Protein AF-A0AB73Q6M0-F1 (afdb_monomer)

Solvent-accessible surface area (backbone atoms only — not comparable to full-atom values): 5117 Å² total; per-residue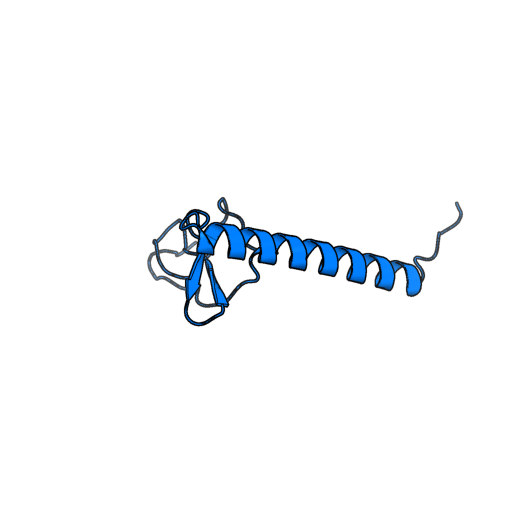 (Å²): 132,84,81,76,75,83,47,76,63,56,57,50,53,52,51,52,53,50,51,57,51,39,56,50,46,40,52,49,51,52,54,31,38,76,70,74,54,52,56,79,56,44,49,78,56,99,88,42,37,31,39,34,7,77,83,72,72,42,64,24,75,60,73,47,59,68,67,75,66,54,86,90,51,69,42,69,49,77,44,90,82,58,68,135

Foldseek 3Di:
DDPPDCDPVNVVVVVVVVVVVLVVLQVVQVVCVVVVNHPVQWDDDPHFIWGAFPQPRDTAPDTDRSVPDDPVDGRDNDDPSPDD

Organism: NCBI:txid360921

Nearest PDB structures (foldseek):
  3cpe-assembly1_A  TM=6.279E-01  e=1.957E+00  Tequatrovirus T4
  8jpv-assembly1_A  TM=4.143E-01  e=2.915E+00  Candidatus Methylacidiphilum fumarolicum
  4zaj-assembly1_A  TM=4.214E-01  e=8.437E+00  Homo sapiens

Radius of gyration: 17.23 Å; Cα contacts (8 Å, |Δi|>4): 89; chains: 1; bounding box: 39×40×44 Å

Mean predicted aligned error: 9.02 Å

pLDDT: mean 78.0, std 11.66, range [40.88, 90.06]

Structure (mmCIF, N/CA/C/O backbone):
data_AF-A0AB73Q6M0-F1
#
_entry.id   AF-A0AB73Q6M0-F1
#
loop_
_atom_site.group_PDB
_atom_site.id
_atom_site.type_symbol
_atom_site.label_atom_id
_atom_site.label_alt_id
_atom_site.label_comp_id
_atom_site.label_asym_id
_atom_site.label_entity_id
_atom_site.label_seq_id
_atom_site.pdbx_PDB_ins_code
_atom_site.Cartn_x
_atom_site.Cartn_y
_atom_site.Cartn_z
_atom_site.occupancy
_atom_site.B_iso_or_equiv
_atom_site.auth_seq_id
_atom_site.auth_comp_id
_atom_site.auth_asym_id
_atom_site.auth_atom_id
_atom_site.pdbx_PDB_model_num
ATOM 1 N N . MET A 1 1 ? 23.861 -29.346 -20.051 1.00 40.88 1 MET A N 1
ATOM 2 C CA . MET A 1 1 ? 22.804 -28.346 -19.774 1.00 40.88 1 MET A CA 1
ATOM 3 C C . MET A 1 1 ? 23.433 -26.959 -19.848 1.00 40.88 1 MET A C 1
ATOM 5 O O . MET A 1 1 ? 24.444 -26.742 -19.195 1.00 40.88 1 MET A O 1
ATOM 9 N N . LYS A 1 2 ? 22.937 -26.057 -20.709 1.00 45.50 2 LYS A N 1
ATOM 10 C CA . LYS A 1 2 ? 23.462 -24.682 -20.805 1.00 45.50 2 LYS A CA 1
ATOM 11 C C . LYS A 1 2 ? 22.930 -23.882 -19.615 1.00 45.50 2 LYS A C 1
ATOM 13 O O . LYS A 1 2 ? 21.740 -23.585 -19.579 1.00 45.50 2 LYS A O 1
ATOM 18 N N . ASN A 1 3 ? 23.802 -23.534 -18.671 1.00 53.56 3 ASN A N 1
ATOM 19 C CA . ASN A 1 3 ? 23.500 -22.557 -17.628 1.00 53.56 3 ASN A CA 1
ATOM 20 C C . ASN A 1 3 ? 23.217 -21.215 -18.316 1.00 53.56 3 ASN A C 1
ATOM 22 O O . ASN A 1 3 ? 24.147 -20.529 -18.742 1.00 53.56 3 ASN A O 1
ATOM 26 N N . ARG A 1 4 ? 21.936 -20.866 -18.494 1.00 58.12 4 ARG A N 1
ATOM 27 C CA . ARG A 1 4 ? 21.537 -19.521 -18.923 1.00 58.12 4 ARG A CA 1
ATOM 28 C C . ARG A 1 4 ? 21.947 -18.574 -17.800 1.00 58.12 4 ARG A C 1
ATOM 30 O O . ARG A 1 4 ? 21.310 -18.549 -16.752 1.00 58.12 4 ARG A O 1
ATOM 37 N N . ARG A 1 5 ? 23.064 -17.868 -17.992 1.00 57.81 5 ARG A N 1
ATOM 38 C CA . ARG A 1 5 ? 23.471 -16.763 -17.123 1.00 57.81 5 ARG A CA 1
ATOM 39 C C . ARG A 1 5 ? 22.336 -15.746 -17.156 1.00 57.81 5 ARG A C 1
ATOM 41 O O . ARG A 1 5 ? 21.989 -15.254 -18.220 1.00 57.81 5 ARG A O 1
ATOM 48 N N . PHE A 1 6 ? 21.709 -15.527 -16.010 1.00 58.97 6 PHE A N 1
ATOM 49 C CA . PHE A 1 6 ? 20.700 -14.494 -15.844 1.00 58.97 6 PHE A CA 1
ATOM 50 C C . PHE A 1 6 ? 21.427 -13.150 -15.923 1.00 58.97 6 PHE A C 1
ATOM 52 O O . PHE A 1 6 ? 22.127 -12.775 -14.981 1.00 58.97 6 PHE A O 1
ATOM 59 N N . ASP A 1 7 ? 21.369 -12.486 -17.076 1.00 65.31 7 ASP A N 1
ATOM 60 C CA . ASP A 1 7 ? 22.145 -11.269 -17.303 1.00 65.31 7 ASP A CA 1
ATOM 61 C C . ASP A 1 7 ? 21.588 -10.094 -16.481 1.00 65.31 7 ASP A C 1
ATOM 63 O O . ASP A 1 7 ? 20.396 -10.014 -16.164 1.00 65.31 7 ASP A O 1
ATOM 67 N N . ALA A 1 8 ? 22.458 -9.134 -16.150 1.00 63.09 8 ALA A N 1
ATOM 68 C CA . ALA A 1 8 ? 22.100 -7.903 -15.430 1.00 63.09 8 ALA A CA 1
ATOM 69 C C . ALA A 1 8 ? 20.951 -7.119 -16.112 1.00 63.09 8 ALA A C 1
ATOM 71 O O . ALA A 1 8 ? 20.188 -6.385 -15.475 1.00 63.09 8 ALA A O 1
ATOM 72 N N . THR A 1 9 ? 20.807 -7.292 -17.426 1.00 63.88 9 THR A N 1
ATOM 73 C CA . THR A 1 9 ? 19.731 -6.709 -18.229 1.00 63.88 9 THR A CA 1
ATOM 74 C C . THR A 1 9 ? 18.378 -7.367 -17.947 1.00 63.88 9 THR A C 1
ATOM 76 O O . THR A 1 9 ? 17.388 -6.648 -17.803 1.00 63.88 9 THR A O 1
ATOM 79 N N . ASP A 1 10 ? 18.327 -8.691 -17.770 1.00 72.44 10 ASP A N 1
ATOM 80 C CA . ASP A 1 10 ? 17.093 -9.418 -17.435 1.00 72.44 10 ASP A CA 1
ATOM 81 C C . ASP A 1 10 ? 16.596 -9.026 -16.043 1.00 72.44 10 ASP A C 1
ATOM 83 O O . ASP A 1 10 ? 15.414 -8.733 -15.847 1.00 72.44 10 ASP A O 1
ATOM 87 N N . THR A 1 11 ? 17.515 -8.901 -15.081 1.00 77.94 11 THR A N 1
ATOM 88 C CA . THR A 1 11 ? 17.195 -8.403 -13.733 1.00 77.94 11 THR A CA 1
ATOM 89 C C . THR A 1 11 ? 16.613 -6.989 -13.779 1.00 77.94 11 THR A C 1
ATOM 91 O O . THR A 1 11 ? 15.642 -6.704 -13.073 1.00 77.94 11 THR A O 1
ATOM 94 N N . ARG A 1 12 ? 17.155 -6.093 -14.616 1.00 76.38 12 ARG A N 1
ATOM 95 C CA . ARG A 1 12 ? 16.632 -4.725 -14.774 1.00 76.38 12 ARG A CA 1
ATOM 96 C C . ARG A 1 12 ? 15.236 -4.712 -15.397 1.00 76.38 12 ARG A C 1
ATOM 98 O O . ARG A 1 12 ? 14.362 -4.003 -14.899 1.00 76.38 12 ARG A O 1
ATOM 105 N N . CYS A 1 13 ? 15.014 -5.500 -16.447 1.00 81.06 13 CYS A N 1
ATOM 106 C CA . CYS A 1 13 ? 13.706 -5.616 -17.096 1.00 81.06 13 CYS A CA 1
ATOM 107 C C . CYS A 1 13 ? 12.643 -6.154 -16.128 1.00 81.06 13 CYS A C 1
ATOM 109 O O . CYS A 1 13 ? 11.539 -5.613 -16.059 1.00 81.06 13 CYS A O 1
ATOM 111 N N . ILE A 1 14 ? 12.993 -7.154 -15.315 1.00 84.69 14 ILE A N 1
ATOM 112 C CA . ILE A 1 14 ? 12.096 -7.717 -14.297 1.00 84.69 14 ILE A CA 1
ATOM 113 C C . ILE A 1 14 ? 11.774 -6.691 -13.207 1.00 84.69 14 ILE A C 1
ATOM 115 O O . ILE A 1 14 ? 10.608 -6.540 -12.838 1.00 84.69 14 ILE A O 1
ATOM 119 N N . ARG A 1 15 ? 12.767 -5.928 -12.732 1.00 83.31 15 ARG A N 1
ATOM 120 C CA . ARG A 1 15 ? 12.537 -4.832 -11.772 1.00 83.31 15 ARG A CA 1
ATOM 121 C C . ARG A 1 15 ? 11.600 -3.766 -12.342 1.00 83.31 15 ARG A C 1
ATOM 123 O O . ARG A 1 15 ? 10.660 -3.365 -11.662 1.00 83.31 15 ARG A O 1
ATOM 130 N N . ALA A 1 16 ? 11.807 -3.353 -13.593 1.00 84.81 16 ALA A N 1
ATOM 131 C CA . ALA A 1 16 ? 10.948 -2.375 -14.259 1.00 84.81 16 ALA A CA 1
ATOM 132 C C . ALA A 1 16 ? 9.508 -2.892 -14.434 1.00 84.81 16 ALA A C 1
ATOM 134 O O . ALA A 1 16 ? 8.548 -2.155 -14.202 1.00 84.81 16 ALA A O 1
ATOM 135 N N . ALA A 1 17 ? 9.343 -4.171 -14.786 1.00 86.81 17 ALA A N 1
ATOM 136 C CA . ALA A 1 17 ? 8.031 -4.804 -14.883 1.00 86.81 17 ALA A CA 1
ATOM 137 C C . ALA A 1 17 ? 7.316 -4.860 -13.522 1.00 86.81 17 ALA A C 1
ATOM 139 O O . ALA A 1 17 ? 6.128 -4.533 -13.448 1.00 86.81 17 ALA A O 1
ATOM 140 N N . LYS A 1 18 ? 8.036 -5.203 -12.441 1.00 86.69 18 LYS A N 1
ATOM 141 C CA . LYS A 1 18 ? 7.494 -5.198 -11.071 1.00 86.69 18 LYS A CA 1
ATOM 142 C C . LYS A 1 18 ? 7.053 -3.792 -10.654 1.00 86.69 18 LYS A C 1
ATOM 144 O O . LYS A 1 18 ? 5.913 -3.624 -10.236 1.00 86.69 18 LYS A O 1
ATOM 149 N N . ALA A 1 19 ? 7.891 -2.778 -10.871 1.00 85.25 19 ALA A N 1
ATOM 150 C CA . ALA A 1 19 ? 7.547 -1.385 -10.575 1.00 85.25 19 ALA A CA 1
ATOM 151 C C . ALA A 1 19 ? 6.296 -0.922 -11.345 1.00 85.25 19 ALA A C 1
ATOM 153 O O . ALA A 1 19 ? 5.379 -0.345 -10.768 1.00 85.25 19 ALA A O 1
ATOM 154 N N . LYS A 1 20 ? 6.198 -1.246 -12.643 1.00 90.06 20 LYS A N 1
ATOM 155 C CA . LYS A 1 20 ? 5.015 -0.920 -13.457 1.00 90.06 20 LYS A CA 1
ATOM 156 C C . LYS A 1 20 ? 3.740 -1.577 -12.918 1.00 90.06 20 LYS A C 1
ATOM 158 O O . LYS A 1 20 ? 2.677 -0.955 -12.958 1.00 90.06 20 LYS A O 1
ATOM 163 N N . ARG A 1 21 ? 3.832 -2.821 -12.435 1.00 87.62 21 ARG A N 1
ATOM 164 C CA . ARG A 1 21 ? 2.709 -3.535 -11.812 1.00 87.62 21 ARG A CA 1
ATOM 165 C C . ARG A 1 21 ? 2.290 -2.864 -10.503 1.00 87.62 21 ARG A C 1
ATOM 167 O O . ARG A 1 21 ? 1.108 -2.562 -10.364 1.00 87.62 21 ARG A O 1
ATOM 174 N N . ASN A 1 22 ? 3.236 -2.579 -9.609 1.00 87.81 22 ASN A N 1
ATOM 175 C CA . ASN A 1 22 ? 2.963 -1.940 -8.318 1.00 87.81 22 ASN A CA 1
ATOM 176 C C . ASN A 1 22 ? 2.306 -0.563 -8.501 1.00 87.81 22 ASN A C 1
ATOM 178 O O . ASN A 1 22 ? 1.240 -0.318 -7.944 1.00 87.81 22 ASN A O 1
ATOM 182 N N . ASN A 1 23 ? 2.834 0.268 -9.407 1.00 87.88 23 ASN A N 1
ATOM 183 C CA . ASN A 1 23 ? 2.260 1.585 -9.715 1.00 87.88 23 ASN A CA 1
ATOM 184 C C . ASN A 1 23 ? 0.815 1.502 -10.238 1.00 87.88 23 ASN A C 1
ATOM 186 O O . ASN A 1 23 ? 0.015 2.418 -10.042 1.00 87.88 23 ASN A O 1
ATOM 190 N N . ARG A 1 24 ? 0.468 0.426 -10.957 1.00 88.69 24 ARG A N 1
ATOM 191 C CA . ARG A 1 24 ? -0.902 0.212 -11.438 1.00 88.69 24 ARG A CA 1
ATOM 192 C C . ARG A 1 24 ? -1.840 -0.158 -10.290 1.00 88.69 24 ARG A C 1
ATOM 194 O O . ARG A 1 24 ? -2.950 0.361 -10.257 1.00 88.69 24 ARG A O 1
ATOM 201 N N . ILE A 1 25 ? -1.392 -1.024 -9.382 1.00 87.69 25 ILE A N 1
ATOM 202 C CA . ILE A 1 25 ? -2.150 -1.419 -8.187 1.00 87.69 25 ILE A CA 1
ATOM 203 C C . ILE A 1 25 ? -2.424 -0.187 -7.319 1.00 87.69 25 ILE A C 1
ATOM 205 O O . ILE A 1 25 ? -3.576 0.105 -7.018 1.00 87.69 25 ILE A O 1
ATOM 209 N N . GLU A 1 26 ? -1.391 0.603 -7.027 1.00 88.06 26 GLU A N 1
ATOM 210 C CA . GLU A 1 26 ? -1.514 1.827 -6.230 1.00 88.06 26 GLU A CA 1
ATOM 211 C C . GLU A 1 26 ? -2.505 2.825 -6.846 1.00 88.06 26 GLU A C 1
ATOM 213 O O . GLU A 1 26 ? -3.344 3.394 -6.147 1.00 88.06 26 GLU A O 1
ATOM 218 N N . ARG A 1 27 ? -2.456 3.021 -8.171 1.00 88.06 27 ARG A N 1
ATOM 219 C CA . ARG A 1 27 ? -3.408 3.896 -8.869 1.00 88.06 27 ARG A CA 1
ATOM 220 C C . ARG A 1 27 ? -4.842 3.385 -8.766 1.00 88.06 27 ARG A C 1
ATOM 222 O O . ARG A 1 27 ? -5.744 4.194 -8.577 1.00 88.06 27 ARG A O 1
ATOM 229 N N . ASN A 1 28 ? -5.051 2.080 -8.919 1.00 89.31 28 ASN A N 1
ATOM 230 C CA . ASN A 1 28 ? -6.382 1.492 -8.809 1.00 89.31 28 ASN A CA 1
ATOM 231 C C . ASN A 1 28 ? -6.951 1.715 -7.408 1.00 89.31 28 ASN A C 1
ATOM 233 O O . ASN A 1 28 ? -8.029 2.288 -7.301 1.00 89.31 28 ASN A O 1
ATOM 237 N N . TYR A 1 29 ? -6.187 1.402 -6.360 1.00 86.88 29 TYR A N 1
ATOM 238 C CA . TYR A 1 29 ? -6.635 1.633 -4.989 1.00 86.88 29 TYR A CA 1
ATOM 239 C C . TYR A 1 29 ? -6.884 3.110 -4.690 1.00 86.88 29 TYR A C 1
ATOM 241 O O . TYR A 1 29 ? -7.875 3.441 -4.053 1.00 86.88 29 TYR A O 1
ATOM 249 N N . ARG A 1 30 ? -6.064 4.033 -5.210 1.00 86.00 30 ARG A N 1
ATOM 250 C CA . ARG A 1 30 ? -6.346 5.476 -5.084 1.00 86.00 30 ARG A CA 1
ATOM 251 C C . ARG A 1 30 ? -7.654 5.881 -5.761 1.00 86.00 30 ARG A C 1
ATOM 253 O O . ARG A 1 30 ? -8.370 6.724 -5.232 1.00 86.00 30 ARG A O 1
ATOM 260 N N . ASN A 1 31 ? -7.953 5.313 -6.927 1.00 88.25 31 ASN A N 1
ATOM 261 C CA . ASN A 1 31 ? -9.195 5.595 -7.644 1.00 88.25 31 ASN A CA 1
ATOM 262 C C . ASN A 1 31 ? -10.414 5.011 -6.920 1.00 88.25 31 ASN A C 1
ATOM 264 O O . ASN A 1 31 ? -11.456 5.658 -6.884 1.00 88.25 31 ASN A O 1
ATOM 268 N N . GLU A 1 32 ? -10.287 3.811 -6.354 1.00 87.81 32 GLU A N 1
ATOM 269 C CA . GLU A 1 32 ? -11.332 3.169 -5.551 1.00 87.81 32 GLU A CA 1
ATOM 270 C C . GLU A 1 32 ? -11.572 3.935 -4.243 1.00 87.81 32 GLU A C 1
ATOM 272 O O . GLU A 1 32 ? -12.715 4.268 -3.930 1.00 87.81 32 GLU A O 1
ATOM 277 N N . ALA A 1 33 ? -10.502 4.346 -3.559 1.00 84.81 33 ALA A N 1
ATOM 278 C CA . ALA A 1 33 ? -10.553 5.211 -2.384 1.00 84.81 33 ALA A CA 1
ATOM 279 C C . ALA A 1 33 ? -11.246 6.549 -2.666 1.00 84.81 33 ALA A C 1
ATOM 281 O O . ALA A 1 33 ? -12.129 6.971 -1.924 1.00 84.81 33 ALA A O 1
ATOM 282 N N . ALA A 1 34 ? -10.924 7.190 -3.795 1.00 85.06 34 ALA A N 1
ATOM 283 C CA . ALA A 1 34 ? -11.584 8.425 -4.223 1.00 85.06 34 ALA A CA 1
ATOM 284 C C . ALA A 1 34 ? -13.093 8.251 -4.488 1.00 85.06 34 ALA A C 1
ATOM 286 O O . ALA A 1 34 ? -13.833 9.232 -4.490 1.00 85.06 34 ALA A O 1
ATOM 287 N N . GLN A 1 35 ? -13.554 7.017 -4.709 1.00 86.38 35 GLN A N 1
ATOM 288 C CA . GLN A 1 35 ? -14.967 6.658 -4.862 1.00 86.38 35 GLN A CA 1
ATOM 289 C C . GLN A 1 35 ? -15.600 6.153 -3.553 1.00 86.38 35 GLN A C 1
ATOM 291 O O . GLN A 1 35 ? -16.746 5.703 -3.573 1.00 86.38 35 GLN A O 1
ATOM 296 N N . GLY A 1 36 ? -14.871 6.197 -2.432 1.00 82.88 36 GLY A N 1
ATOM 297 C CA . GLY A 1 36 ? -15.324 5.687 -1.136 1.00 82.88 36 GLY A CA 1
ATOM 298 C C . GLY A 1 36 ? -15.382 4.159 -1.058 1.00 82.88 36 GLY A C 1
ATOM 299 O O . GLY A 1 36 ? -16.124 3.621 -0.242 1.00 82.88 36 GLY A O 1
ATOM 300 N N . ARG A 1 37 ? -14.649 3.454 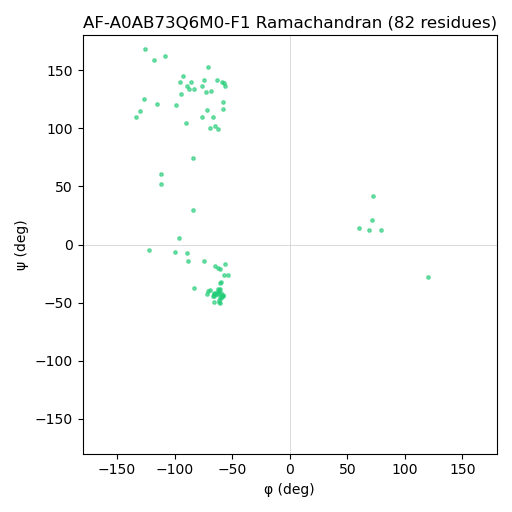-1.927 1.00 84.12 37 ARG A N 1
ATOM 301 C CA . ARG A 1 37 ? -14.554 1.986 -1.958 1.00 84.12 37 ARG A CA 1
ATOM 302 C C . ARG A 1 37 ? -13.155 1.539 -1.552 1.00 84.12 37 ARG A C 1
ATOM 304 O O . ARG A 1 37 ? -12.490 0.836 -2.304 1.00 84.12 37 ARG A O 1
ATOM 311 N N . GLU A 1 38 ? -12.680 2.015 -0.409 1.00 79.75 38 GLU A N 1
ATOM 312 C CA . GLU A 1 38 ? -11.398 1.552 0.122 1.00 79.75 38 GLU A CA 1
ATOM 313 C C . GLU A 1 38 ? -11.474 0.049 0.444 1.00 79.75 38 GLU A C 1
ATOM 315 O O . GLU A 1 38 ? -12.531 -0.428 0.873 1.00 79.75 38 GLU A O 1
ATOM 320 N N . PRO A 1 39 ? -10.398 -0.719 0.193 1.00 77.50 39 PRO A N 1
ATOM 321 C CA . PRO A 1 39 ? -10.331 -2.107 0.627 1.00 77.50 39 PRO A CA 1
ATOM 322 C C . PRO A 1 39 ? -10.487 -2.190 2.145 1.00 77.50 39 PRO A C 1
ATOM 324 O O . PRO A 1 39 ? -9.918 -1.383 2.877 1.00 77.50 39 PRO A O 1
ATOM 327 N N . ASP A 1 40 ? -11.237 -3.185 2.615 1.00 82.06 40 ASP A N 1
ATOM 328 C CA . ASP A 1 40 ? -11.411 -3.428 4.048 1.00 82.06 40 ASP A CA 1
ATOM 329 C C . ASP A 1 40 ? -10.044 -3.665 4.711 1.00 82.06 40 ASP A C 1
ATOM 331 O O . ASP A 1 40 ? -9.291 -4.542 4.283 1.00 82.06 40 ASP A O 1
ATOM 335 N N . GLY A 1 41 ? -9.712 -2.859 5.721 1.00 84.56 41 GLY A N 1
ATOM 336 C CA . GLY A 1 41 ? -8.424 -2.892 6.415 1.00 84.56 41 GLY A CA 1
ATOM 337 C C . GLY A 1 41 ? -7.248 -2.208 5.703 1.00 84.56 41 GLY A C 1
ATOM 338 O O . GLY A 1 41 ? -6.108 -2.407 6.121 1.00 84.56 41 GLY A O 1
ATOM 339 N N . LEU A 1 42 ? -7.476 -1.410 4.653 1.00 89.12 42 LEU A N 1
ATOM 340 C CA . LEU A 1 42 ? -6.450 -0.545 4.057 1.00 89.12 42 LEU A CA 1
ATOM 341 C C . LEU A 1 42 ? -7.000 0.862 3.805 1.00 89.12 42 LEU A C 1
ATOM 343 O O . LEU A 1 42 ? -7.761 1.082 2.863 1.00 89.12 42 LEU A O 1
ATOM 347 N N . HIS A 1 43 ? -6.527 1.839 4.573 1.00 86.88 43 HIS A N 1
ATOM 348 C CA . HIS A 1 43 ? -6.955 3.236 4.459 1.00 86.88 43 HIS A CA 1
ATOM 349 C C . HIS A 1 43 ? -5.780 4.187 4.264 1.00 86.88 43 HIS A C 1
ATOM 351 O O . HIS A 1 43 ? -4.598 3.845 4.405 1.00 86.88 43 HIS A O 1
ATOM 357 N N . ARG A 1 44 ? -6.109 5.429 3.907 1.00 85.81 44 ARG A N 1
ATOM 358 C CA . ARG A 1 44 ? -5.121 6.495 3.750 1.00 85.81 44 ARG A CA 1
ATOM 359 C C . ARG A 1 44 ? -5.039 7.392 4.972 1.00 85.81 44 ARG A C 1
ATOM 361 O O . ARG A 1 44 ? -5.973 8.127 5.277 1.00 85.81 44 ARG A O 1
ATOM 368 N N . ASN A 1 45 ? -3.853 7.452 5.569 1.00 83.19 45 ASN A N 1
ATOM 369 C CA . ASN A 1 45 ? -3.530 8.411 6.618 1.00 83.19 45 ASN A CA 1
ATOM 370 C C . ASN A 1 45 ? -2.434 9.368 6.125 1.00 83.19 45 ASN A C 1
ATOM 372 O O . ASN A 1 45 ? -1.365 8.942 5.696 1.00 83.19 45 ASN A O 1
ATOM 376 N N . GLY A 1 46 ? -2.706 10.674 6.101 1.00 81.69 46 GLY A N 1
ATOM 377 C CA . GLY A 1 46 ? -1.683 11.703 5.862 1.00 81.69 46 GLY A CA 1
ATOM 378 C C . GLY A 1 46 ? -0.919 11.661 4.527 1.00 81.69 46 GLY A C 1
ATOM 379 O O . GLY A 1 46 ? 0.109 12.318 4.413 1.00 81.69 46 GLY A O 1
ATOM 380 N N . GLY A 1 47 ? -1.366 10.912 3.512 1.00 82.12 47 GLY A N 1
ATOM 381 C CA . GLY A 1 47 ? -0.585 10.752 2.270 1.00 82.12 47 GLY A CA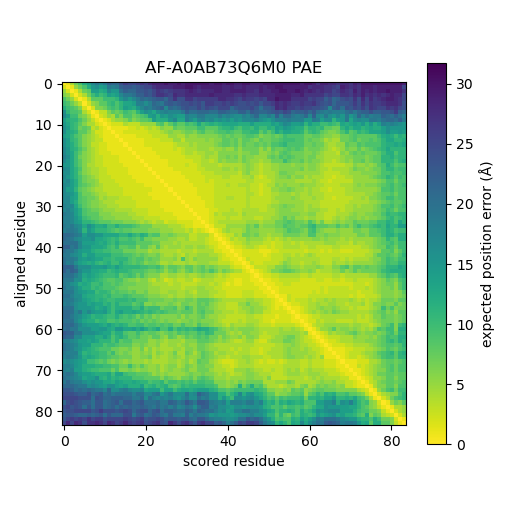 1
ATOM 382 C C . GLY A 1 47 ? -0.207 9.315 1.948 1.00 82.12 47 GLY A C 1
ATOM 383 O O . GLY A 1 47 ? -0.085 8.970 0.773 1.00 82.12 47 GLY A O 1
ATOM 384 N N . VAL A 1 48 ? -0.079 8.492 2.984 1.00 84.94 48 VAL A N 1
ATOM 385 C CA . VAL A 1 48 ? 0.435 7.124 2.910 1.00 84.94 48 VAL A CA 1
ATOM 386 C C . VAL A 1 48 ? -0.681 6.105 3.107 1.00 84.94 48 VAL A C 1
ATOM 388 O O . VAL A 1 48 ? -1.767 6.449 3.577 1.00 84.94 48 VAL A O 1
ATOM 391 N N . TRP A 1 49 ? -0.416 4.865 2.702 1.00 88.25 49 TRP A N 1
ATOM 392 C CA . TRP A 1 49 ? -1.287 3.733 2.987 1.00 88.25 49 TRP A CA 1
ATOM 393 C C . TRP A 1 49 ? -0.920 3.126 4.335 1.00 88.25 49 TRP A C 1
ATOM 395 O O . TRP A 1 49 ? 0.260 2.910 4.632 1.00 88.25 49 TRP A O 1
ATOM 405 N N . VAL A 1 50 ? -1.943 2.858 5.134 1.00 88.69 50 VAL A N 1
ATOM 406 C CA . VAL A 1 50 ? -1.827 2.231 6.445 1.00 88.69 50 VAL A CA 1
ATOM 407 C C . VAL A 1 50 ? -2.757 1.029 6.449 1.00 88.69 50 VAL A C 1
ATOM 409 O O . VAL A 1 50 ? -3.929 1.150 6.104 1.00 88.69 50 VAL A O 1
ATOM 412 N N . ALA A 1 51 ? -2.206 -0.138 6.770 1.00 88.44 51 ALA A N 1
ATOM 413 C CA . ALA A 1 51 ? -2.987 -1.356 6.920 1.00 88.44 51 ALA A CA 1
ATOM 414 C C . ALA A 1 51 ? -3.538 -1.430 8.347 1.00 88.44 51 ALA A C 1
ATOM 416 O O . ALA A 1 51 ? -2.825 -1.115 9.298 1.00 88.44 51 ALA A O 1
ATOM 417 N N . GLU A 1 52 ? -4.773 -1.876 8.509 1.00 86.62 52 GLU A N 1
ATOM 418 C CA . GLU A 1 52 ? -5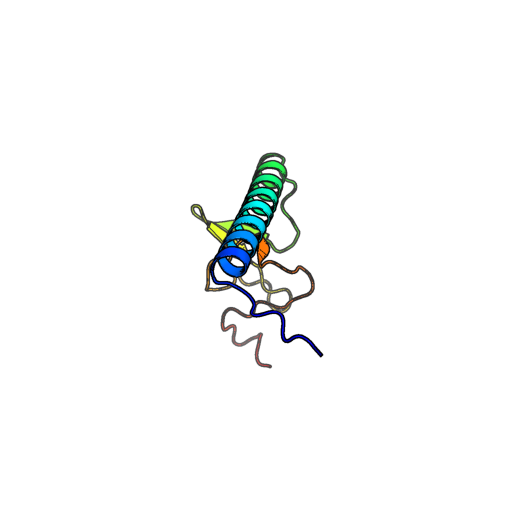.374 -2.166 9.805 1.00 86.62 52 GLU A CA 1
ATOM 419 C C . GLU A 1 52 ? -5.093 -3.622 10.195 1.00 86.62 52 GLU A C 1
ATOM 421 O O . GLU A 1 52 ? -5.207 -4.560 9.399 1.00 86.62 52 GLU A O 1
ATOM 426 N N . CYS A 1 53 ? -4.729 -3.842 11.453 1.00 84.19 5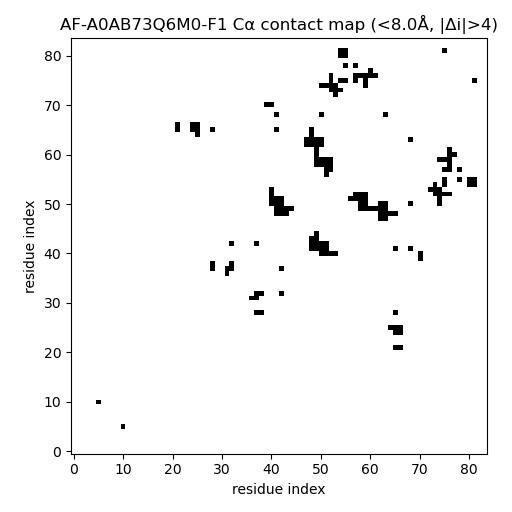3 CYS A N 1
ATOM 427 C CA . CYS A 1 53 ? -4.556 -5.180 11.981 1.00 84.19 53 CYS A CA 1
ATOM 428 C C . CYS A 1 53 ? -5.913 -5.874 12.151 1.00 84.19 53 CYS A C 1
ATOM 430 O O . CYS A 1 53 ? -6.678 -5.525 13.045 1.00 84.19 53 CYS A O 1
ATOM 432 N N . ARG A 1 54 ? -6.160 -6.957 11.408 1.00 80.62 54 ARG A N 1
ATOM 433 C CA . ARG A 1 54 ? -7.384 -7.776 11.539 1.00 80.62 54 ARG A CA 1
ATOM 434 C C . ARG A 1 54 ? -7.621 -8.337 12.947 1.00 80.62 54 ARG A C 1
ATOM 436 O O . ARG A 1 54 ? -8.757 -8.615 13.315 1.00 80.62 54 ARG A O 1
ATOM 443 N N . SER A 1 55 ? -6.559 -8.529 13.730 1.00 79.62 55 SER A N 1
ATOM 444 C CA . SER A 1 55 ? -6.641 -9.133 15.065 1.00 79.62 55 SER A CA 1
ATOM 445 C C . SER A 1 55 ? -7.027 -8.137 16.164 1.00 79.62 55 SER A C 1
ATOM 447 O O . SER A 1 55 ? -7.759 -8.507 17.077 1.00 79.62 55 SER A O 1
ATOM 449 N N . CYS A 1 56 ? -6.548 -6.889 16.104 1.00 80.38 56 CYS A N 1
ATOM 450 C CA . CYS A 1 56 ? -6.798 -5.893 17.156 1.00 80.38 56 CYS A CA 1
ATOM 451 C C . CYS A 1 56 ? -7.488 -4.608 16.685 1.00 80.38 56 CYS A C 1
ATOM 453 O O . CYS A 1 56 ? -7.813 -3.782 17.535 1.00 80.38 56 CYS A O 1
ATOM 455 N N . GLY A 1 57 ? -7.709 -4.445 15.379 1.00 80.81 57 GLY A N 1
ATOM 456 C CA . GLY A 1 57 ? -8.309 -3.257 14.766 1.00 80.81 57 GLY A CA 1
ATOM 457 C C . GLY A 1 57 ? -7.433 -2.003 14.822 1.00 80.81 57 GLY A C 1
ATOM 458 O O . GLY A 1 57 ? -7.919 -0.899 14.614 1.00 80.81 57 GLY A O 1
ATOM 459 N N . ASN A 1 58 ? -6.151 -2.145 15.177 1.00 82.38 58 ASN A N 1
ATOM 460 C CA . ASN A 1 58 ? -5.223 -1.019 15.235 1.00 82.38 58 ASN A CA 1
ATOM 461 C C . ASN A 1 58 ? -4.468 -0.862 13.918 1.00 82.38 58 ASN A C 1
ATOM 463 O O . ASN A 1 58 ? -4.050 -1.853 13.315 1.00 82.38 58 ASN A O 1
ATOM 467 N N . ASP A 1 59 ? -4.201 0.387 13.556 1.00 84.12 59 ASP A N 1
ATOM 468 C CA . ASP A 1 59 ? -3.321 0.760 12.454 1.00 84.12 59 ASP A CA 1
ATOM 469 C C . ASP A 1 59 ? -1.919 0.158 12.623 1.00 84.12 59 ASP A C 1
ATOM 471 O O . ASP A 1 59 ? -1.317 0.174 13.704 1.00 84.12 59 ASP A O 1
ATOM 475 N N . TYR A 1 60 ? -1.376 -0.361 11.527 1.00 81.06 60 TYR A N 1
ATOM 476 C CA . TYR A 1 60 ? -0.004 -0.827 11.466 1.00 81.06 60 TYR A CA 1
ATOM 477 C C . TYR A 1 60 ? 0.960 0.359 11.571 1.00 81.06 60 TYR A C 1
ATOM 479 O O . TYR A 1 60 ? 0.816 1.360 10.873 1.00 81.06 60 TYR A O 1
ATOM 487 N N . GLU A 1 61 ? 1.966 0.240 12.442 1.00 73.44 61 GLU A N 1
ATOM 488 C CA . GLU A 1 61 ? 2.911 1.327 12.746 1.00 73.44 61 GLU A CA 1
ATOM 489 C C . GLU A 1 61 ? 3.699 1.776 11.502 1.00 73.44 61 GLU A C 1
ATOM 491 O O . GLU A 1 61 ? 4.039 2.951 11.359 1.00 73.44 61 GLU A O 1
ATOM 496 N N . ALA A 1 62 ? 3.984 0.844 10.588 1.00 76.94 62 ALA A N 1
ATOM 497 C CA . ALA A 1 62 ? 4.704 1.134 9.360 1.00 76.94 62 ALA A CA 1
ATOM 498 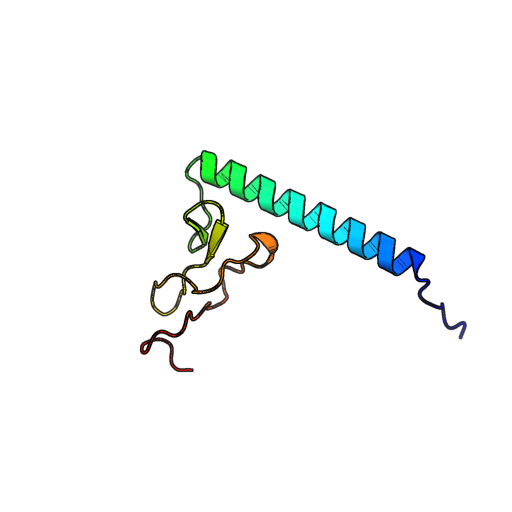C C . ALA A 1 62 ? 3.737 1.410 8.204 1.00 76.94 62 ALA A C 1
ATOM 500 O O . ALA A 1 62 ? 2.861 0.603 7.895 1.00 76.94 62 ALA A O 1
ATOM 501 N N . ALA A 1 63 ? 3.961 2.524 7.506 1.00 80.62 63 ALA A N 1
ATOM 502 C CA . ALA A 1 63 ? 3.355 2.735 6.201 1.00 80.62 63 ALA A CA 1
ATOM 503 C C . ALA A 1 63 ? 3.752 1.589 5.260 1.00 80.62 63 ALA A C 1
ATOM 505 O O . ALA A 1 63 ? 4.910 1.162 5.247 1.00 80.62 63 ALA A O 1
ATOM 506 N N . CYS A 1 64 ? 2.798 1.114 4.469 1.00 79.25 64 CYS A N 1
ATOM 507 C CA . CYS A 1 64 ? 3.026 0.062 3.484 1.00 79.25 64 CYS A CA 1
ATOM 508 C C . CYS A 1 64 ? 2.744 0.582 2.077 1.00 79.25 64 CYS A C 1
ATOM 510 O O . CYS A 1 64 ? 2.020 1.562 1.890 1.00 79.25 64 CYS A O 1
ATOM 512 N N . ASP A 1 65 ? 3.304 -0.074 1.068 1.00 83.88 65 ASP A N 1
ATOM 513 C CA . ASP A 1 65 ? 2.808 0.116 -0.288 1.00 83.88 65 ASP A CA 1
ATOM 514 C C . ASP A 1 65 ? 1.474 -0.621 -0.425 1.00 83.88 65 ASP A C 1
ATOM 516 O O . ASP A 1 65 ? 1.333 -1.759 0.018 1.00 83.88 65 ASP A O 1
ATOM 520 N N . ALA A 1 66 ? 0.505 -0.047 -1.140 1.00 82.88 66 ALA A N 1
ATOM 521 C CA . ALA A 1 66 ? -0.770 -0.734 -1.362 1.00 82.88 66 ALA A CA 1
ATOM 522 C C . ALA A 1 66 ? -0.615 -2.075 -2.108 1.00 82.88 66 ALA A C 1
ATOM 524 O O . ALA A 1 66 ? -1.486 -2.933 -2.042 1.00 82.88 66 ALA A O 1
ATOM 525 N N . SER A 1 67 ? 0.496 -2.281 -2.826 1.00 82.62 67 SER A N 1
ATOM 526 C CA . SER A 1 67 ? 0.813 -3.571 -3.452 1.00 82.62 67 SER A CA 1
ATOM 527 C C . SER A 1 67 ? 1.283 -4.653 -2.479 1.00 82.62 67 SER A C 1
ATOM 529 O O . SER A 1 67 ? 1.384 -5.808 -2.886 1.00 82.62 67 SER A O 1
ATOM 531 N N . GLU A 1 68 ? 1.637 -4.279 -1.252 1.00 81.62 68 GLU A N 1
ATOM 532 C CA . GLU A 1 68 ? 2.097 -5.178 -0.188 1.00 81.62 68 GLU A CA 1
ATOM 533 C C . GLU A 1 68 ? 0.982 -5.518 0.809 1.00 81.62 68 GLU A C 1
ATOM 535 O O . GLU A 1 68 ? 1.176 -6.370 1.676 1.00 81.62 68 GLU A O 1
ATOM 540 N N . PHE A 1 69 ? -0.179 -4.871 0.672 1.00 85.31 69 PHE A N 1
ATOM 541 C CA . PHE A 1 69 ? -1.366 -5.176 1.453 1.00 85.31 69 PHE A CA 1
ATOM 542 C C . PHE A 1 69 ? -1.996 -6.504 1.019 1.00 85.31 69 PHE A C 1
ATOM 544 O O . PHE A 1 69 ? -2.255 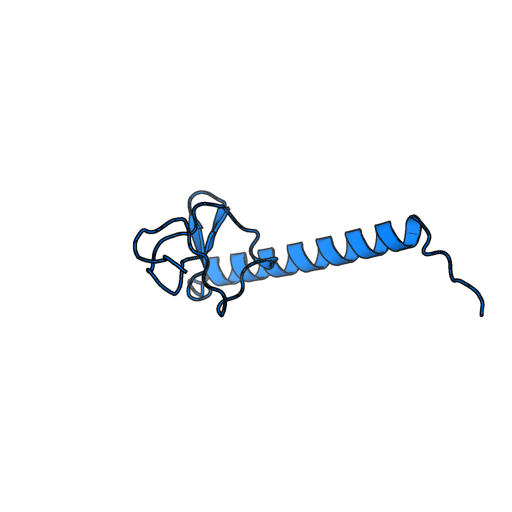-6.732 -0.166 1.00 85.31 69 PHE A O 1
ATOM 551 N N . ASP A 1 70 ? -2.276 -7.341 2.008 1.00 82.56 70 ASP A N 1
ATOM 552 C CA . ASP A 1 70 ? -2.966 -8.615 1.907 1.00 82.56 70 ASP A CA 1
ATOM 553 C C . ASP A 1 70 ? -4.085 -8.637 2.967 1.00 82.56 70 ASP A C 1
ATOM 555 O O . ASP A 1 70 ? -3.786 -8.609 4.163 1.00 82.56 70 ASP A O 1
ATOM 559 N N . PRO A 1 71 ? -5.368 -8.672 2.565 1.00 80.62 71 PRO A N 1
ATOM 560 C CA . PRO A 1 71 ? -6.492 -8.613 3.501 1.00 80.62 71 PRO A CA 1
ATOM 561 C C . PRO A 1 71 ? -6.574 -9.822 4.446 1.00 80.62 71 PRO A C 1
ATOM 563 O O . PRO A 1 71 ? -7.231 -9.738 5.488 1.00 80.62 71 PRO A O 1
ATOM 566 N N . ASP A 1 72 ? -5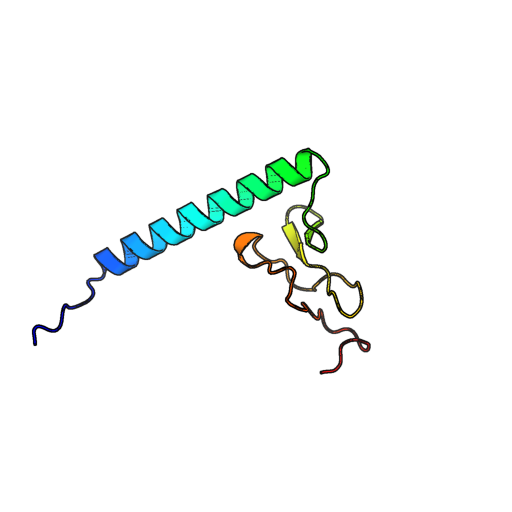.912 -10.930 4.106 1.00 81.06 72 ASP A N 1
ATOM 567 C CA . ASP A 1 72 ? -5.891 -12.144 4.922 1.00 81.06 72 ASP A CA 1
ATOM 568 C C . ASP A 1 72 ? -4.734 -12.143 5.938 1.00 81.06 72 ASP A C 1
ATOM 570 O O . ASP A 1 72 ? -4.662 -13.019 6.806 1.00 81.06 72 ASP A O 1
ATOM 574 N N . TYR A 1 73 ? -3.829 -11.161 5.865 1.00 79.12 73 TYR A N 1
ATOM 575 C CA . TYR A 1 73 ? -2.674 -11.061 6.750 1.00 79.12 73 TYR A CA 1
ATOM 576 C C . TYR A 1 73 ? -2.936 -10.146 7.958 1.00 79.12 73 TYR A C 1
ATOM 578 O O . TYR A 1 73 ? -3.525 -9.070 7.856 1.00 79.12 73 TYR A O 1
ATOM 586 N N . SER A 1 74 ? -2.442 -10.547 9.133 1.00 77.56 74 SER A N 1
ATOM 587 C CA . SER A 1 74 ? -2.517 -9.731 10.352 1.00 77.56 74 SER A CA 1
ATOM 588 C C . SER A 1 74 ? -1.289 -8.829 10.498 1.00 77.56 74 SER A C 1
ATOM 590 O O . SER A 1 74 ? -0.221 -9.263 10.933 1.00 77.56 74 SER A O 1
ATOM 592 N N . TYR A 1 75 ? -1.457 -7.537 10.220 1.00 74.94 75 TYR A N 1
ATOM 593 C CA . TYR A 1 75 ? -0.415 -6.516 10.381 1.00 74.94 75 TYR A CA 1
ATOM 594 C C . TYR A 1 75 ? -0.347 -5.994 11.825 1.00 74.94 75 TYR A C 1
ATOM 596 O O . TYR A 1 75 ? -0.826 -4.911 12.143 1.00 74.94 75 TYR A O 1
ATOM 604 N N . CYS A 1 76 ? 0.207 -6.786 12.748 1.00 74.00 76 CYS A N 1
ATOM 605 C CA . CYS A 1 76 ? 0.365 -6.380 14.152 1.00 74.00 76 CYS A CA 1
ATOM 606 C C . CYS A 1 76 ? 1.373 -5.222 14.301 1.00 74.00 76 CYS A C 1
ATOM 608 O O . CYS A 1 76 ? 2.581 -5.416 14.173 1.00 74.00 76 CYS A O 1
ATOM 610 N N . GLY A 1 77 ? 0.883 -4.025 14.636 1.00 63.59 77 GLY A N 1
ATOM 611 C CA . GLY A 1 77 ? 1.685 -2.820 14.895 1.00 63.59 77 GLY A CA 1
ATOM 612 C C . GLY A 1 77 ? 2.246 -2.709 16.319 1.00 63.59 77 GLY A C 1
ATOM 613 O O . GLY A 1 77 ? 2.405 -1.596 16.802 1.00 63.59 77 GLY A O 1
ATOM 614 N N . ARG A 1 78 ? 2.520 -3.837 17.001 1.00 62.03 78 ARG A N 1
ATOM 615 C CA . ARG A 1 78 ? 2.934 -3.919 18.426 1.00 62.03 78 ARG A CA 1
ATOM 616 C C . ARG A 1 78 ? 1.830 -3.616 19.448 1.00 62.03 78 ARG A C 1
ATOM 618 O O . ARG A 1 78 ? 2.068 -2.971 20.464 1.00 62.03 78 ARG A O 1
ATOM 625 N N . SER A 1 79 ? 0.622 -4.122 19.212 1.00 58.62 79 SER A N 1
ATOM 626 C CA . SER A 1 79 ? -0.407 -4.150 20.255 1.00 58.62 79 SER A CA 1
ATOM 627 C C . SER A 1 79 ? -0.120 -5.269 21.262 1.00 58.62 79 SER A C 1
ATOM 629 O O . SER A 1 79 ? 0.145 -6.403 20.878 1.00 58.62 79 SER A O 1
ATOM 631 N N . ASP A 1 80 ? -0.273 -4.966 22.545 1.00 59.38 80 ASP A N 1
ATOM 632 C CA . ASP A 1 80 ? -0.386 -5.901 23.672 1.00 59.38 80 ASP A CA 1
ATOM 633 C C . ASP A 1 80 ? -1.537 -6.919 23.528 1.00 59.38 80 ASP A C 1
ATOM 635 O O . ASP A 1 80 ? -1.535 -7.954 24.191 1.00 59.38 80 ASP A O 1
ATOM 639 N N . ARG A 1 81 ? -2.496 -6.671 22.625 1.00 52.94 81 ARG A N 1
ATOM 640 C CA . ARG A 1 81 ? -3.545 -7.625 22.220 1.00 52.94 81 ARG A CA 1
ATOM 641 C C . ARG A 1 81 ? -3.142 -8.537 21.060 1.00 52.94 81 ARG A C 1
ATOM 643 O O . ARG A 1 81 ? -3.824 -9.525 20.815 1.00 52.94 81 ARG A O 1
ATOM 650 N N . CYS A 1 82 ? -2.057 -8.218 20.358 1.00 56.91 82 CYS A N 1
ATOM 651 C CA . CYS A 1 82 ? -1.491 -9.019 19.274 1.00 56.91 82 CYS A CA 1
ATOM 652 C C . CYS A 1 82 ? -0.143 -9.601 19.711 1.00 56.91 82 CYS A C 1
ATOM 654 O O . CYS A 1 82 ? 0.903 -9.304 19.132 1.00 56.91 82 CYS A O 1
ATOM 656 N N . ILE A 1 83 ? -0.176 -10.405 20.770 1.00 53.53 83 ILE A N 1
ATOM 657 C CA . ILE A 1 83 ? 0.931 -11.287 21.142 1.00 53.53 83 ILE A CA 1
ATOM 658 C C . ILE A 1 83 ? 0.779 -12.556 20.280 1.00 53.53 83 ILE A C 1
ATOM 660 O O . ILE A 1 83 ? -0.359 -13.007 20.129 1.00 53.53 83 ILE A O 1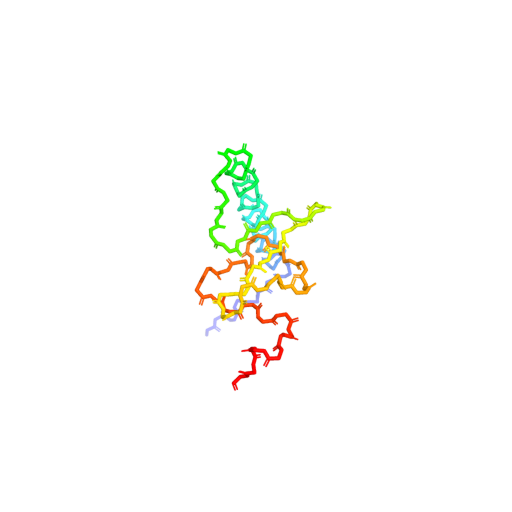
ATOM 664 N N . PRO A 1 84 ? 1.857 -13.077 19.658 1.00 52.22 84 PRO A N 1
ATOM 665 C CA . PRO A 1 84 ? 1.797 -14.288 18.835 1.00 52.22 84 PRO A CA 1
ATOM 666 C C . PRO A 1 84 ? 1.236 -15.505 19.577 1.00 52.22 84 PRO A C 1
ATOM 668 O O . PRO A 1 84 ? 1.451 -15.604 20.809 1.00 52.22 84 PRO A O 1
#

Sequence (84 aa):
MKNRRFDATDTRCIRAAKAKRNNRIERNYRNEAAQGREPDGLHRNGGVWVAECRSCGNDYEAACDASEFDPDYSYCGRSDRCIP

Secondary structure (DSSP, 8-state):
-------HHHHHHHHHHHHHHHHHHHHHHHHHHHTT-PPTTEEEETTEEEEB-TTT-PBPSS-B-TTT--TTS----S-TT---